Protein 1R75 (pdb70)

Sequence (110 aa):
VTFKNGKPTVKGTKTYPMFSNILYRIADTEARRWAFYNDSKELIIHVAVLFDYDSQIVPLGDTTAFRIGKYLCEVDVRPLETQMFVEGSVTGWRVDTLEARTAEDERGYR

Solvent-accessible surface area: 6989 Å² t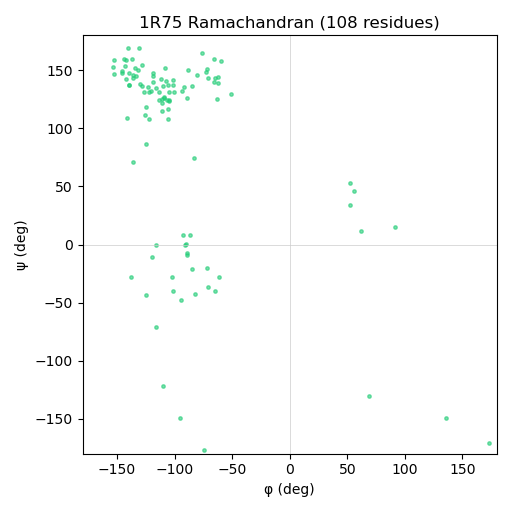otal; per-residue (Å²): 149,104,59,187,51,33,164,21,110,42,195,21,85,127,46,88,70,54,51,97,97,41,0,12,26,4,12,23,103,170,30,133,73,24,2,0,0,0,9,13,132,122,42,35,0,55,0,2,0,22,0,41,157,65,3,136,30,86,57,34,74,101,12,65,44,103,203,123,87,84,55,28,2,42,7,61,0,94,35,71,52,21,17,48,0,1,65,14,41,46,57,30,87,153,48,68,43,48,110,34,179,77,12,84,71,175,196,40,152,185

Radius of gyration: 13.88 Å; Cα contacts (8 Å, |Δi|>4): 274; chains: 1; bounding box: 39×35×27 Å

InterPro domains:
  IPR013780 Glycosyl hydrolase, all-beta [G3DSA:2.60.40.1180] (12-133)
  IPR015232 Domain of unknown function DUF1935 [PF09149] (14-119)
  IPR036310 Smp-1-like superfamily [SSF101601] (12-129)

CATH classification: 2.60.40.1180

Nearest PDB structures (foldseek):
  1r75-assembly1_A  TM=1.009E+00  e=5.118E-21  Leishmania major
  2fe0-assembly1_A  TM=8.785E-01  e=4.113E-10  Leishmania major
  5vid-assembly5_E  TM=2.415E-01  e=1.915E+00  Clostridium botulinum
  2pn5-assembly1_A  TM=3.433E-01  e=4.694E+00  Anopheles gambiae
  3prx-assembly2_C  TM=3.299E-01  e=4.694E+00  Homo sapiens

Organism: Leishmania major (NCBI:txid5664)

B-factor: mean 34.14, std 14.25, range [13.93, 92.21]

Foldseek 3Di:
DDADAADEPDAAPDWDADDVRQKIWHAHVVQQWIKIFGSDQWKKKKWKKKADPPWDKDFDDPWDWDPVPIIIIMDIADHRYMGTTMGGGTDDMDTDDIDMDTPADPVGHD

Secondary structure (DSSP, 8-state):
---SS---S---SEEEE-STTSEEEEEETTTTEEEEEE--SSEEEEEEEEEETT-EEEE-TT-EEEE--EEEEEEEE-TT-EEEEEEEE--SEEEEEEEEEES--TTS--

Structure (mmCIF, N/CA/C/O backbone):
data_1R75
#
_entry.id   1R75
#
_cell.length_a   57.629
_cell.length_b   57.629
_cell.length_c   84.546
_cell.angle_alpha   90.0
_cell.angle_beta   90.0
_cell.angle_gamma   90.0
#
_symmetry.space_group_name_H-M   'P 41 21 2'
#
loop_
_entity.id
_entity.type
_entity.pdbx_description
1 polymer 'hypothetical protein'
2 non-polymer GLYCEROL
3 water water
#
loop_
_atom_site.group_PDB
_atom_site.id
_atom_site.type_symbol
_atom_site.label_atom_id
_atom_site.label_alt_id
_atom_site.label_comp_id
_atom_site.label_asym_id
_atom_site.label_entity_id
_atom_site.label_seq_id
_atom_site.pdbx_PDB_ins_code
_atom_site.Cartn_x
_atom_site.Cartn_y
_atom_site.Cartn_z
_atom_site.occupancy
_atom_site.B_iso_or_equiv
_atom_site.auth_seq_id
_atom_site.auth_comp_id
_atom_site.auth_asym_id
_atom_site.auth_atom_id
_atom_site.pdbx_PDB_model_num
ATOM 1 N N . VAL A 1 20 ? -4.763 12.307 -0.263 1.00 64.14 12 VAL A N 1
ATOM 2 C CA . VAL A 1 20 ? -5.845 11.243 -0.276 1.00 64.29 12 VAL A CA 1
ATOM 3 C C . VAL A 1 20 ? -5.712 10.334 0.953 1.00 63.46 12 VAL A C 1
ATOM 4 O O . VAL A 1 20 ? -6.411 10.533 1.963 1.00 63.68 12 VAL A O 1
ATOM 8 N N . THR A 1 21 ? -4.801 9.364 0.898 1.00 61.60 13 THR A N 1
ATOM 9 C CA . THR A 1 21 ? -4.602 8.499 2.055 1.00 60.66 13 THR A CA 1
ATOM 10 C C . THR A 1 21 ? -3.253 8.760 2.711 1.00 58.82 13 THR A C 1
ATOM 11 O O . THR A 1 21 ? -2.203 8.706 2.064 1.00 58.55 13 THR A O 1
ATOM 15 N N . PHE A 1 22 ? -3.311 9.042 4.009 1.00 56.17 14 PHE A N 1
ATOM 16 C CA . PHE A 1 22 ? -2.122 9.253 4.804 1.00 54.43 14 PHE A CA 1
ATOM 17 C C . PHE A 1 22 ? -1.715 7.950 5.469 1.00 54.10 14 PHE A C 1
ATOM 18 O O . PHE A 1 22 ? -2.555 7.253 6.046 1.00 54.76 14 PHE A O 1
ATOM 26 N N . LYS A 1 23 ? -0.434 7.614 5.368 1.00 53.04 15 LYS A N 1
ATOM 27 C CA . LYS A 1 23 ? 0.111 6.412 5.992 1.00 52.08 15 LYS A CA 1
ATOM 28 C C . LYS A 1 23 ? 0.451 6.593 7.474 1.00 50.91 15 LYS A C 1
ATOM 29 O O . LYS A 1 23 ? 0.154 5.712 8.288 1.00 51.53 15 LYS A O 1
ATOM 35 N N . ASN A 1 24 ? 1.060 7.715 7.849 1.00 47.69 16 ASN A N 1
ATOM 36 C CA . ASN A 1 24 ? 1.685 7.813 9.161 1.00 46.10 16 ASN A CA 1
ATOM 37 C C . ASN A 1 24 ? 1.139 8.821 10.174 1.00 44.54 16 ASN A C 1
ATOM 38 O O . ASN A 1 24 ? 1.648 8.946 11.291 1.00 45.86 16 ASN A O 1
ATOM 43 N N . GLY A 1 25 ? 0.123 9.553 9.798 1.00 41.83 17 GLY A N 1
ATOM 44 C CA . GLY A 1 25 ? -0.342 10.613 10.644 1.00 40.34 17 GLY A CA 1
ATOM 45 C C . GLY A 1 25 ? -1.390 11.369 9.892 1.00 39.71 17 GLY A C 1
ATOM 46 O O . GLY A 1 25 ? -1.840 10.924 8.877 1.00 38.78 17 GLY A O 1
ATOM 47 N N . LYS A 1 26 ? -1.808 12.510 10.431 1.00 39.75 18 LYS A N 1
ATOM 48 C CA . LYS A 1 26 ? -2.733 13.365 9.721 1.00 39.89 18 LYS A CA 1
ATOM 49 C C . LYS A 1 26 ? -2.404 14.829 9.964 1.00 37.65 18 LYS A C 1
ATOM 50 O O . LYS A 1 26 ? -1.917 15.182 11.007 1.00 34.17 18 LYS A O 1
ATOM 56 N N . PRO A 1 27 ? -2.773 15.663 9.000 1.00 37.65 19 PRO A N 1
ATOM 57 C CA . PRO A 1 27 ? -2.687 17.111 9.161 1.00 37.84 19 PRO A CA 1
ATOM 58 C C . PRO A 1 27 ? -3.526 17.605 10.323 1.00 39.05 19 PRO A C 1
ATOM 59 O O . PRO A 1 27 ? -4.486 16.918 10.746 1.00 39.05 19 PRO A O 1
ATOM 63 N N . THR A 1 28 ? -3.197 18.789 10.846 1.00 39.49 20 THR A N 1
ATOM 64 C CA . THR A 1 28 ? -3.945 19.287 11.993 1.00 40.27 20 THR A CA 1
ATOM 65 C C . THR A 1 28 ? -5.129 20.085 11.527 1.00 41.65 20 THR A C 1
ATOM 66 O O . THR A 1 28 ? -5.955 20.508 12.346 1.00 42.29 20 THR A O 1
ATOM 70 N N . VAL A 1 29 ? -5.196 20.329 10.217 1.00 41.89 21 VAL A N 1
ATOM 71 C CA . VAL A 1 29 ? -6.304 21.060 9.647 1.00 43.43 21 VAL A CA 1
ATOM 72 C C . VAL A 1 29 ? -6.841 20.321 8.434 1.00 45.63 21 VAL A C 1
ATOM 73 O O . VAL A 1 29 ? -6.114 19.626 7.721 1.00 44.84 21 VAL A O 1
ATOM 77 N N . LYS A 1 30 ? -8.135 20.488 8.204 1.00 48.20 22 LYS A N 1
ATOM 78 C CA . LYS A 1 30 ? -8.733 20.020 6.968 1.00 49.67 22 LYS A CA 1
ATOM 79 C C . LYS A 1 30 ? -9.034 21.294 6.227 1.00 48.96 22 LYS A C 1
ATOM 80 O O . LYS A 1 30 ? -9.681 22.220 6.748 1.00 51.19 22 LYS A O 1
ATOM 86 N N . GLY A 1 31 ? -8.554 21.358 5.020 1.00 48.04 23 GLY A N 1
ATOM 87 C CA . GLY A 1 31 ? -8.930 22.432 4.166 1.00 47.00 23 GLY A CA 1
ATOM 88 C C . GLY A 1 31 ? -10.066 21.859 3.372 1.00 46.17 23 GLY A C 1
ATOM 89 O O . GLY A 1 31 ? -10.835 21.030 3.842 1.00 46.69 23 GLY A O 1
ATOM 90 N N . THR A 1 32 ? -10.181 22.328 2.162 1.00 44.24 24 THR A N 1
ATOM 91 C CA . THR A 1 32 ? -11.174 21.796 1.281 1.00 43.68 24 THR A CA 1
ATOM 92 C C . THR A 1 32 ? -10.503 20.848 0.292 1.00 42.37 24 THR A C 1
ATOM 93 O O . THR A 1 32 ? -11.127 19.853 -0.106 1.00 42.73 24 THR A O 1
ATOM 97 N N . LYS A 1 33 ? -9.199 21.068 -0.016 1.00 39.04 25 LYS A N 1
ATOM 98 C CA . LYS A 1 33 ? -8.489 20.212 -0.957 1.00 37.45 25 LYS A CA 1
ATOM 99 C C . LYS A 1 33 ? -7.057 19.965 -0.528 1.00 36.4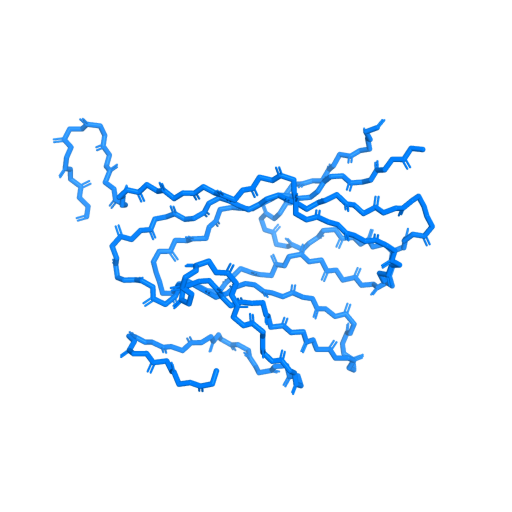2 25 LYS A C 1
ATOM 100 O O . LYS A 1 33 ? -6.369 20.871 -0.005 1.00 32.02 25 LYS A O 1
ATOM 106 N N . THR A 1 34 ? -6.625 18.735 -0.784 1.00 34.97 26 THR A N 1
ATOM 107 C CA . THR A 1 34 ? -5.294 18.272 -0.473 1.00 35.33 26 THR A CA 1
ATOM 108 C C . THR A 1 34 ? -4.634 17.841 -1.786 1.00 35.22 26 THR A C 1
ATOM 109 O O . THR A 1 34 ? -5.267 17.166 -2.599 1.00 34.47 26 THR A O 1
ATOM 113 N N . TYR A 1 35 ? -3.411 18.289 -2.034 1.00 32.56 27 TYR A N 1
ATOM 114 C CA . TYR A 1 35 ? -2.682 17.994 -3.277 1.00 31.56 27 TYR A CA 1
ATOM 115 C C . TYR A 1 35 ? -1.345 17.373 -2.922 1.00 32.94 27 TYR A C 1
ATOM 116 O O . TYR A 1 35 ? -0.557 18.018 -2.187 1.00 29.01 27 TYR A O 1
ATOM 125 N N . PRO A 1 36 ? -1.070 16.129 -3.338 1.00 33.14 28 PRO A N 1
ATOM 126 C CA . PRO A 1 36 ? 0.238 15.535 -3.050 1.00 35.46 28 PRO A CA 1
ATOM 127 C C . PRO A 1 36 ? 1.317 16.189 -3.894 1.00 35.46 28 PRO A C 1
ATOM 128 O O . PRO A 1 36 ? 1.038 16.724 -4.998 1.00 35.76 28 PRO A O 1
ATOM 132 N N . MET A 1 37 ? 2.542 16.213 -3.378 1.00 36.81 29 MET A N 1
ATOM 133 C CA . MET A 1 37 ? 3.621 16.967 -4.049 1.00 39.00 29 MET A CA 1
ATOM 134 C C . MET A 1 37 ? 5.058 16.434 -4.213 1.00 40.16 29 MET A C 1
ATOM 135 O O . MET A 1 37 ? 5.791 16.869 -5.172 1.00 45.43 29 MET A O 1
ATOM 140 N N . PHE A 1 38 ? 5.528 15.591 -3.337 1.00 39.03 30 PHE A N 1
ATOM 141 C CA . PHE A 1 38 ? 6.999 15.315 -3.328 1.00 37.27 30 PHE A CA 1
ATOM 142 C C . PHE A 1 38 ? 7.151 13.785 -3.187 1.00 37.39 30 PHE A C 1
ATOM 143 O O . PHE A 1 38 ? 7.497 13.218 -2.146 1.00 37.55 30 PHE A O 1
ATOM 151 N N . SER A 1 39 ? 6.794 13.108 -4.269 1.00 37.41 31 SER A N 1
ATOM 152 C CA . SER A 1 39 ? 6.642 11.661 -4.300 1.00 38.38 31 SER A CA 1
ATOM 153 C C . SER A 1 39 ? 5.661 11.297 -3.221 1.00 38.53 31 SER A C 1
ATOM 154 O O . SER A 1 39 ? 5.910 10.369 -2.447 1.00 39.85 31 SER A O 1
ATOM 157 N N . ASN A 1 40 ? 4.551 12.026 -3.139 1.00 38.28 32 ASN A N 1
ATOM 158 C CA . ASN A 1 40 ? 3.583 11.730 -2.073 1.00 38.80 32 ASN A CA 1
ATOM 159 C C . ASN A 1 40 ? 4.124 11.668 -0.631 1.00 37.77 32 ASN A C 1
ATOM 160 O O . ASN A 1 40 ? 3.680 10.846 0.187 1.00 39.39 32 ASN A O 1
ATOM 165 N N . ILE A 1 41 ? 5.120 12.488 -0.315 1.00 35.57 33 ILE A N 1
ATOM 166 C CA . ILE A 1 41 ? 5.526 12.651 1.059 1.00 33.87 33 ILE A CA 1
ATOM 167 C C . ILE A 1 41 ? 4.932 13.971 1.595 1.00 31.69 33 ILE A C 1
ATOM 168 O O . ILE A 1 41 ? 4.587 14.068 2.767 1.00 32.23 33 ILE A O 1
ATOM 173 N N . LEU A 1 42 ? 4.937 15.002 0.756 1.00 28.73 34 LEU A N 1
ATOM 174 C CA . LEU A 1 42 ? 4.466 16.328 1.148 1.00 26.99 34 LEU A CA 1
ATOM 175 C C . LEU A 1 42 ? 3.139 16.609 0.554 1.00 25.31 34 LEU A C 1
ATOM 176 O O . LEU A 1 42 ? 2.944 16.507 -0.669 1.00 26.41 34 LEU A O 1
ATOM 181 N N . TYR A 1 43 ? 2.214 17.071 1.380 1.00 24.20 35 TYR A N 1
ATOM 182 C CA . TYR A 1 43 ? 0.875 17.452 0.883 1.00 24.25 35 TYR A CA 1
ATOM 183 C C . TYR A 1 43 ? 0.676 18.904 1.098 1.00 22.60 35 TYR A C 1
ATOM 184 O O . TYR A 1 43 ? 0.958 19.368 2.212 1.00 21.87 35 TYR A O 1
ATOM 193 N N . ARG A 1 44 ? 0.170 19.598 0.093 1.00 20.65 36 ARG A N 1
ATOM 194 C CA . ARG A 1 44 ? -0.354 20.941 0.218 1.00 20.37 36 ARG A CA 1
ATOM 195 C C . ARG A 1 44 ? -1.821 20.879 0.566 1.00 21.98 36 ARG A C 1
ATOM 196 O O . ARG A 1 44 ? -2.563 20.190 -0.123 1.00 23.70 36 ARG A O 1
ATOM 204 N N . ILE A 1 45 ? -2.229 21.548 1.643 1.00 21.95 37 ILE A N 1
ATOM 205 C CA . ILE A 1 45 ? -3.628 21.535 2.118 1.00 23.63 37 ILE A CA 1
ATOM 206 C C . ILE A 1 45 ? -4.097 22.934 1.855 1.00 24.33 37 ILE A C 1
ATOM 207 O O . ILE A 1 45 ? -3.573 23.893 2.464 1.00 24.90 37 ILE A O 1
ATOM 212 N N . ALA A 1 46 ? -5.054 23.103 0.961 1.00 24.87 38 ALA A N 1
ATOM 213 C CA . ALA A 1 46 ? -5.563 24.405 0.632 1.00 26.24 38 ALA A CA 1
ATOM 214 C C . ALA A 1 46 ? -6.928 24.570 1.246 1.00 29.93 38 ALA A C 1
ATOM 215 O O . ALA A 1 46 ? -7.707 23.629 1.297 1.00 30.81 38 ALA A O 1
ATOM 217 N N . ASP A 1 47 ? -7.199 25.726 1.813 1.00 32.27 39 ASP A N 1
ATOM 218 C CA . ASP A 1 47 ? -8.517 25.967 2.390 1.00 35.28 39 ASP A CA 1
ATOM 219 C C . ASP A 1 47 ? -9.103 27.207 1.698 1.00 36.15 39 ASP A C 1
ATOM 220 O O . ASP A 1 47 ? -8.603 28.328 1.871 1.00 33.47 39 ASP A O 1
ATOM 225 N N . THR A 1 48 ? -10.120 27.004 0.829 1.00 38.50 40 THR A N 1
ATOM 226 C CA . THR A 1 48 ? -10.638 28.130 0.054 1.00 40.35 40 THR A CA 1
ATOM 227 C C . THR A 1 48 ? -11.426 29.137 0.903 1.00 40.68 40 THR A C 1
ATOM 228 O O . THR A 1 48 ? -11.351 30.335 0.643 1.00 42.54 40 THR A O 1
ATOM 232 N N . GLU A 1 49 ? -12.178 28.686 1.898 1.00 41.91 41 GLU A N 1
ATOM 233 C CA . GLU A 1 49 ? -12.910 29.617 2.808 1.00 41.67 41 GLU A CA 1
ATOM 234 C C . GLU A 1 49 ? -11.956 30.464 3.629 1.00 40.17 41 GLU A C 1
ATOM 235 O O . GLU A 1 49 ? -12.152 31.684 3.811 1.00 40.52 41 GLU A O 1
ATOM 241 N N . ALA A 1 50 ? -10.875 29.868 4.101 1.00 36.73 42 ALA A N 1
ATOM 242 C CA . ALA A 1 50 ? -9.931 30.633 4.937 1.00 34.25 42 ALA A CA 1
ATOM 243 C C . ALA A 1 50 ? -8.841 31.351 4.111 1.00 32.22 42 ALA A C 1
ATOM 244 O O . ALA A 1 50 ? -8.073 32.147 4.641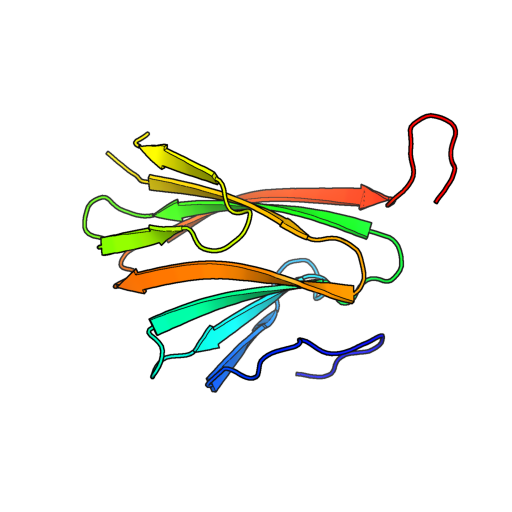 1.00 31.36 42 ALA A O 1
ATOM 246 N N . ARG A 1 51 ? -8.795 31.035 2.814 1.00 29.25 43 ARG A N 1
ATOM 247 C CA . ARG A 1 51 ? -7.810 31.482 1.830 1.00 28.80 43 ARG A CA 1
ATOM 248 C C . ARG A 1 51 ? -6.343 31.2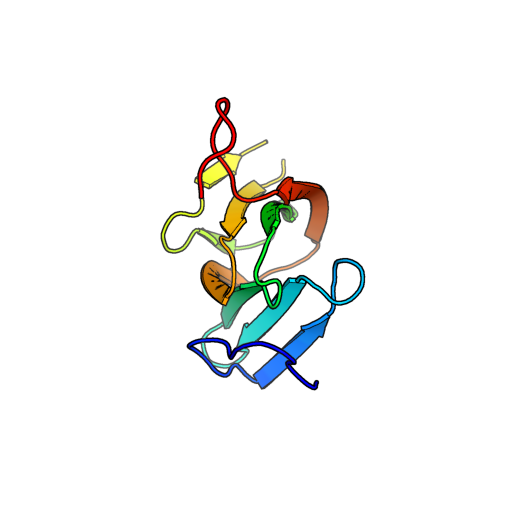09 2.308 1.00 25.69 43 ARG A C 1
ATOM 249 O O . ARG A 1 51 ? -5.495 32.085 2.282 1.00 24.46 43 ARG A O 1
ATOM 257 N N . ARG A 1 52 ? -6.119 29.982 2.669 1.00 23.77 44 ARG A N 1
ATOM 258 C CA . ARG A 1 52 ? -4.928 29.575 3.413 1.00 23.85 44 ARG A CA 1
ATOM 259 C C . ARG A 1 52 ? -4.348 28.301 2.864 1.00 22.03 44 ARG A C 1
ATOM 260 O O . ARG A 1 52 ? -5.071 27.350 2.491 1.00 22.59 44 ARG A O 1
ATOM 268 N N . TRP A 1 53 ? -3.024 28.236 2.875 1.00 19.64 45 TRP A N 1
ATOM 269 C CA . TRP A 1 53 ? -2.308 27.012 2.566 1.00 18.01 45 TRP A CA 1
ATOM 270 C C . TRP A 1 53 ? -1.467 26.554 3.732 1.00 17.28 45 TRP A C 1
ATOM 271 O O . TRP A 1 53 ? -0.865 27.399 4.443 1.00 18.99 45 TRP A O 1
ATOM 282 N N . ALA A 1 54 ? -1.395 25.262 3.867 1.00 17.30 46 ALA A N 1
ATOM 283 C CA . ALA A 1 54 ? -0.555 24.569 4.775 1.00 18.19 46 ALA A CA 1
ATOM 284 C C . ALA A 1 54 ? 0.098 23.370 4.092 1.00 19.02 46 ALA A C 1
ATOM 285 O O . ALA A 1 54 ? -0.358 22.938 3.049 1.00 20.78 46 ALA A O 1
ATOM 287 N N . PHE A 1 55 ? 1.199 22.894 4.676 1.00 18.07 47 PHE A N 1
ATOM 288 C CA . PHE A 1 55 ? 1.888 21.682 4.240 1.00 19.79 47 PHE A CA 1
ATOM 289 C C . PHE A 1 55 ? 1.893 20.655 5.356 1.00 21.52 47 PHE A C 1
ATOM 290 O O . PHE A 1 55 ? 2.065 20.978 6.558 1.00 21.47 47 PHE A O 1
ATOM 298 N N . TYR A 1 56 ? 1.689 19.416 4.965 1.00 20.00 48 TYR A N 1
ATOM 299 C CA . TYR A 1 56 ? 1.753 18.278 5.865 1.00 22.28 48 TYR A CA 1
ATOM 300 C C . TYR A 1 56 ? 2.809 17.301 5.334 1.00 21.44 48 TYR A C 1
ATOM 301 O O . TYR A 1 56 ? 2.824 17.006 4.141 1.00 21.89 48 TYR A O 1
ATOM 310 N N . ASN A 1 57 ? 3.695 16.852 6.206 1.00 21.07 49 ASN A N 1
ATOM 311 C CA . ASN A 1 57 ? 4.764 15.931 5.886 1.00 23.82 49 ASN A CA 1
ATOM 312 C C . ASN A 1 57 ? 4.328 14.559 6.494 1.00 25.20 49 ASN A C 1
ATOM 313 O O . ASN A 1 57 ? 4.249 14.416 7.720 1.00 24.82 49 ASN A O 1
ATOM 318 N N . ASP A 1 58 ? 3.957 13.609 5.610 1.00 25.79 50 ASP A N 1
ATOM 319 C CA . ASP A 1 58 ? 3.562 12.251 6.014 1.00 29.20 50 ASP A CA 1
ATOM 320 C C . ASP A 1 58 ? 4.754 11.245 6.173 1.00 30.26 50 ASP A C 1
ATOM 321 O O . ASP A 1 58 ? 4.558 10.055 6.378 1.00 33.27 50 ASP A O 1
ATOM 326 N N . SER A 1 59 ? 5.976 11.732 6.107 1.00 29.80 51 SER A N 1
ATOM 327 C CA . SER A 1 59 ? 7.117 10.936 6.447 1.00 30.55 51 SER A CA 1
ATOM 328 C C . SER A 1 59 ? 7.352 10.851 7.930 1.00 30.43 51 SER A C 1
ATOM 329 O O . SER A 1 59 ? 7.210 11.814 8.638 1.00 29.13 51 SER A O 1
ATOM 332 N N . LYS A 1 60 ? 7.840 9.712 8.402 1.00 31.51 52 LYS A N 1
ATOM 333 C CA . LYS A 1 60 ? 8.292 9.600 9.795 1.00 32.15 52 LYS A CA 1
ATOM 334 C C . LYS A 1 60 ? 9.698 10.064 9.948 1.00 31.45 52 LYS A C 1
ATOM 335 O O . LYS A 1 60 ? 10.108 10.357 11.064 1.00 32.54 52 LYS A O 1
ATOM 341 N N . GLU A 1 61 ? 10.450 10.090 8.850 1.00 31.27 53 GLU A N 1
ATOM 342 C CA . GLU A 1 61 ? 11.915 10.189 8.907 1.00 33.03 53 GLU A CA 1
ATOM 343 C C . GLU A 1 61 ? 12.570 11.374 8.245 1.00 31.67 53 GLU A C 1
ATOM 344 O O . GLU A 1 61 ? 13.818 11.543 8.405 1.00 32.54 53 GLU A O 1
ATOM 350 N N . LEU A 1 62 ? 11.798 12.147 7.464 1.00 28.20 54 LEU A N 1
ATOM 351 C CA . LEU A 1 62 ? 12.366 13.267 6.660 1.00 26.09 54 LEU A CA 1
ATOM 352 C C . LEU A 1 62 ? 11.935 14.638 7.153 1.00 23.25 54 LEU A C 1
ATOM 353 O O . LEU A 1 62 ? 10.818 14.771 7.530 1.00 24.66 54 LEU A O 1
ATOM 358 N N . ILE A 1 63 ? 12.834 15.618 7.104 1.00 25.17 55 ILE A N 1
ATOM 359 C CA . ILE A 1 63 ? 12.515 17.044 7.195 1.00 24.81 55 ILE A CA 1
ATOM 360 C C . ILE A 1 63 ? 12.540 17.617 5.783 1.00 23.19 55 ILE A C 1
ATOM 361 O O . ILE A 1 63 ? 13.471 17.325 5.005 1.00 22.26 55 ILE A O 1
ATOM 366 N N . ILE A 1 64 ? 11.491 18.352 5.444 1.00 22.04 56 ILE A N 1
ATOM 367 C CA . ILE A 1 64 ? 11.275 18.832 4.061 1.00 22.31 56 ILE A CA 1
ATOM 368 C C . ILE A 1 64 ? 11.400 20.328 4.085 1.00 22.00 56 ILE A C 1
ATOM 369 O O . ILE A 1 64 ? 10.862 20.975 4.978 1.00 24.01 56 ILE A O 1
ATOM 374 N N . HIS A 1 65 ? 12.188 20.890 3.173 1.00 20.31 57 HIS A N 1
ATOM 375 C CA . HIS A 1 65 ? 12.270 22.351 3.065 1.00 21.15 57 HIS A CA 1
ATOM 376 C C . HIS A 1 65 ? 11.583 22.740 1.788 1.00 19.97 57 HIS A C 1
ATOM 377 O O . HIS A 1 65 ? 11.910 22.201 0.744 1.00 20.78 57 HIS A O 1
ATOM 384 N N . VAL A 1 66 ? 10.614 23.640 1.855 1.00 18.31 58 VAL A N 1
ATOM 385 C CA . VAL A 1 66 ? 9.844 24.010 0.682 1.00 18.85 58 VAL A CA 1
ATOM 386 C C . VAL A 1 66 ? 9.901 25.522 0.527 1.00 21.29 58 VAL A C 1
ATOM 387 O O . VAL A 1 66 ? 9.795 26.262 1.502 1.00 19.51 58 VAL A O 1
ATOM 391 N N . ALA A 1 67 ? 10.204 25.980 -0.673 1.00 19.83 59 ALA A N 1
ATOM 392 C CA . ALA A 1 67 ? 10.078 27.379 -0.996 1.00 18.77 59 ALA A CA 1
ATOM 393 C C . ALA A 1 67 ? 9.301 27.559 -2.283 1.00 18.19 59 ALA A C 1
ATOM 394 O O . ALA A 1 67 ? 9.544 26.858 -3.278 1.00 19.38 59 ALA A O 1
ATOM 396 N N . VAL A 1 68 ? 8.417 28.560 -2.271 1.00 16.18 60 VAL A N 1
ATOM 397 C CA . VAL A 1 68 ? 7.510 28.821 -3.329 1.00 16.89 60 VAL A CA 1
ATOM 398 C C . VAL A 1 68 ? 7.656 30.291 -3.703 1.00 16.78 60 VAL A C 1
ATOM 399 O O . VAL A 1 68 ? 7.741 31.154 -2.851 1.00 16.54 60 VAL A O 1
ATOM 403 N N . LEU A 1 69 ? 7.682 30.555 -4.981 1.00 17.55 61 LEU A N 1
ATOM 404 C CA . LEU A 1 69 ? 7.768 31.890 -5.520 1.00 20.52 61 LEU A CA 1
ATOM 405 C C . LEU A 1 69 ? 6.421 32.263 -6.081 1.00 20.62 61 LEU A C 1
ATOM 406 O O . LEU A 1 69 ? 5.887 31.542 -6.944 1.00 20.19 61 LEU A O 1
ATOM 411 N N . PHE A 1 70 ? 5.886 33.376 -5.616 1.00 19.22 62 PHE A N 1
ATOM 412 C CA . PHE A 1 70 ? 4.591 33.899 -5.944 1.00 18.93 62 PHE A CA 1
ATOM 413 C C . PHE A 1 70 ? 4.741 35.162 -6.800 1.00 18.08 62 PHE A C 1
ATOM 414 O O . PHE A 1 70 ? 5.719 35.953 -6.636 1.00 19.00 62 PHE A O 1
ATOM 422 N N . ASP A 1 71 ? 3.929 35.246 -7.829 1.00 18.78 63 ASP A N 1
ATOM 423 C CA . ASP A 1 71 ? 3.918 36.390 -8.713 1.00 20.63 63 ASP A CA 1
ATOM 424 C C . ASP A 1 71 ? 3.446 37.673 -7.993 1.00 21.87 63 ASP A C 1
ATOM 425 O O . ASP A 1 71 ? 2.756 37.654 -6.971 1.00 21.50 63 ASP A O 1
ATOM 430 N N . TYR A 1 72 ? 3.838 38.778 -8.625 1.00 25.49 64 TYR A N 1
ATOM 431 C CA . TYR A 1 72 ? 3.889 40.148 -8.068 1.00 28.44 64 TYR A CA 1
ATOM 432 C C . TYR A 1 72 ? 2.485 40.560 -7.682 1.00 26.40 64 TYR A C 1
ATOM 433 O O . TYR A 1 72 ? 2.278 41.310 -6.748 1.00 27.42 64 TYR A O 1
ATOM 442 N N . ASP A 1 73 ? 1.481 40.003 -8.362 1.00 25.92 65 ASP A N 1
ATOM 443 C CA . ASP A 1 73 ? 0.085 40.323 -8.091 1.00 27.18 65 ASP A CA 1
ATOM 444 C C . ASP A 1 73 ? -0.677 39.497 -7.062 1.00 24.64 65 ASP A C 1
ATOM 445 O O . ASP A 1 73 ? -1.836 39.755 -6.733 1.00 23.80 65 ASP A O 1
ATOM 450 N N . SER A 1 74 ? 0.011 38.541 -6.473 1.00 23.50 66 SER A N 1
ATOM 451 C CA . SER A 1 74 ? -0.425 37.871 -5.278 1.00 21.84 66 SER A CA 1
ATOM 452 C C . SER A 1 74 ? -0.488 38.848 -4.091 1.00 22.63 66 SER A C 1
ATOM 453 O O . SER A 1 74 ? 0.359 39.688 -3.969 1.00 22.70 66 SER A O 1
ATOM 456 N N . GLN A 1 75 ? -1.479 38.667 -3.236 1.00 21.89 67 GLN A N 1
ATOM 457 C CA . GLN A 1 75 ? -1.603 39.438 -2.037 1.00 24.44 67 GLN A CA 1
ATOM 458 C C . GLN A 1 75 ? -1.692 38.473 -0.845 1.00 21.81 67 GLN A C 1
ATOM 459 O O . GLN A 1 75 ? -2.760 37.988 -0.439 1.00 23.46 67 GLN A O 1
ATOM 465 N N . ILE A 1 76 ? -0.531 38.108 -0.360 1.00 20.26 68 ILE A N 1
ATOM 466 C CA . ILE A 1 76 ? -0.406 37.097 0.672 1.00 21.32 68 ILE A CA 1
ATOM 467 C C . ILE A 1 76 ? 0.429 37.583 1.819 1.00 20.31 68 ILE A C 1
ATOM 468 O O . ILE A 1 76 ? 1.315 38.390 1.639 1.00 20.93 68 ILE A O 1
ATOM 473 N N . VAL A 1 77 ? 0.174 36.990 2.967 1.00 20.96 69 VAL A N 1
ATOM 474 C CA . VAL A 1 77 ? 1.075 37.118 4.084 1.00 20.52 69 VAL A CA 1
ATOM 475 C C . VAL A 1 77 ? 1.600 35.732 4.471 1.00 18.09 69 VAL A C 1
ATOM 476 O O . VAL A 1 77 ? 0.842 34.764 4.438 1.00 17.92 69 VAL A O 1
ATOM 480 N N . PRO A 1 78 ? 2.823 35.648 4.948 1.00 17.03 70 PRO A N 1
ATOM 481 C CA . PRO A 1 78 ? 3.284 34.371 5.487 1.00 18.00 70 PRO A CA 1
ATOM 482 C C . PRO A 1 78 ? 2.643 34.069 6.826 1.00 16.94 70 PRO A C 1
ATOM 483 O O . PRO A 1 78 ? 2.375 34.991 7.578 1.00 20.15 70 PRO A O 1
ATOM 487 N N . LEU A 1 79 ? 2.431 32.810 7.123 1.00 16.09 71 LEU A N 1
ATOM 488 C CA . LEU A 1 79 ? 1.890 32.311 8.386 1.00 16.03 71 LEU A CA 1
ATOM 489 C C . LEU A 1 79 ? 2.904 31.633 9.200 1.00 16.52 71 LEU A C 1
ATOM 490 O O . LEU A 1 79 ? 3.895 31.031 8.697 1.00 16.69 71 LEU A O 1
ATOM 495 N N . GLY A 1 80 ? 2.741 31.653 10.520 1.00 15.22 72 GLY A N 1
ATOM 496 C CA . GLY A 1 80 ? 3.490 30.704 11.326 1.00 16.94 72 GLY A CA 1
ATOM 497 C C . GLY A 1 80 ? 4.982 30.971 11.353 1.00 17.93 72 GLY A C 1
ATOM 498 O O . GLY A 1 80 ? 5.405 32.121 11.537 1.00 20.62 72 GLY A O 1
ATOM 499 N N . ASP A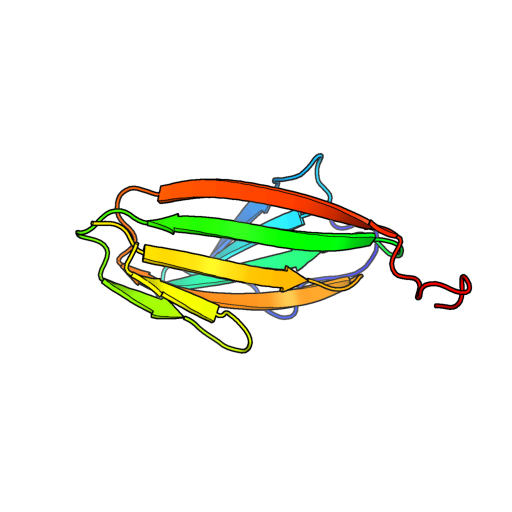 1 81 ? 5.755 29.925 11.103 1.00 19.00 73 ASP A N 1
ATOM 500 C CA . ASP A 1 81 ? 7.180 29.998 11.027 1.00 19.49 73 ASP A CA 1
ATOM 501 C C . ASP A 1 81 ? 7.653 30.222 9.618 1.00 19.66 73 ASP A C 1
ATOM 502 O O . ASP A 1 81 ? 8.847 30.180 9.409 1.00 22.76 73 ASP A O 1
ATOM 507 N N . THR A 1 82 ? 6.769 30.486 8.646 1.00 19.34 74 THR A N 1
ATOM 508 C CA . THR A 1 82 ? 7.213 30.758 7.247 1.00 17.15 74 THR A CA 1
ATOM 509 C C . THR A 1 82 ? 8.010 32.064 7.177 1.00 21.02 74 THR A C 1
ATOM 510 O O . THR A 1 82 ? 7.669 33.057 7.832 1.00 20.82 74 THR A O 1
ATOM 514 N N . THR A 1 83 ? 9.075 32.069 6.399 1.00 19.63 75 THR A N 1
ATOM 515 C CA . THR A 1 83 ? 9.819 33.324 6.145 1.00 22.71 75 THR A CA 1
ATOM 516 C C . THR A 1 83 ? 9.528 33.737 4.739 1.00 22.81 75 THR A C 1
ATOM 517 O O . THR A 1 83 ? 9.373 32.880 3.838 1.00 23.29 75 THR A O 1
ATOM 521 N N . ALA A 1 84 ? 9.359 35.045 4.530 1.00 21.00 76 ALA A N 1
ATOM 522 C CA . ALA A 1 84 ? 8.983 35.557 3.230 1.00 21.25 76 ALA A CA 1
ATOM 523 C C . ALA A 1 84 ? 9.869 36.744 2.907 1.00 22.93 76 ALA A C 1
ATOM 524 O O . ALA A 1 84 ? 10.243 37.522 3.838 1.00 20.68 76 ALA A O 1
ATOM 526 N N . PHE A 1 85 ? 10.213 36.895 1.638 1.00 24.03 77 PHE A N 1
ATOM 527 C CA . PHE A 1 85 ? 11.142 37.971 1.174 1.00 27.44 77 PHE A CA 1
ATOM 528 C C . PHE A 1 85 ? 10.537 38.465 -0.150 1.00 28.48 77 PHE A C 1
ATOM 529 O O . PHE A 1 85 ? 9.988 37.664 -0.893 1.00 25.76 77 PHE A O 1
ATOM 537 N N . ARG A 1 86 ? 10.696 39.739 -0.474 1.00 29.09 78 ARG A N 1
ATOM 538 C CA . ARG A 1 86 ? 10.512 40.228 -1.851 1.00 32.88 78 ARG A CA 1
ATOM 539 C C . ARG A 1 86 ? 11.814 40.039 -2.652 1.00 34.75 78 ARG A C 1
ATOM 540 O O . ARG A 1 86 ? 12.912 40.342 -2.187 1.00 34.13 78 ARG A O 1
ATOM 548 N N . ILE A 1 87 ? 11.681 39.557 -3.882 1.00 36.83 79 ILE A N 1
ATOM 549 C CA . ILE A 1 87 ? 12.744 38.976 -4.641 1.00 39.89 79 ILE A CA 1
ATOM 550 C C . ILE A 1 87 ? 12.745 39.777 -5.930 1.00 41.38 79 ILE A C 1
ATOM 551 O O . ILE A 1 87 ? 13.233 40.919 -5.930 1.00 43.77 79 ILE A O 1
ATOM 556 N N . GLY A 1 99 ? 8.683 41.880 -9.804 1.00 39.27 91 GLY A N 1
ATOM 557 C CA . GLY A 1 99 ? 9.231 41.301 -8.564 1.00 38.75 91 GLY A CA 1
ATOM 558 C C . GLY A 1 99 ? 8.413 40.075 -8.214 1.00 38.38 91 GLY A C 1
ATOM 559 O O . GLY A 1 99 ? 7.382 39.835 -8.888 1.00 39.34 91 GLY A O 1
ATOM 560 N N . LYS A 1 100 ? 8.875 39.262 -7.247 1.00 34.30 92 LYS A N 1
ATOM 561 C CA . LYS A 1 100 ? 8.121 38.098 -6.776 1.00 30.77 92 LYS A CA 1
ATOM 562 C C . LYS A 1 100 ? 8.291 38.016 -5.269 1.00 26.72 92 LYS A C 1
ATOM 563 O O . LYS A 1 100 ? 9.110 3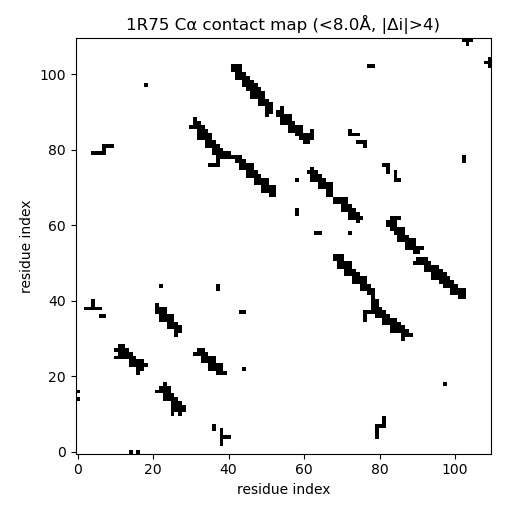8.736 -4.678 1.00 28.10 92 LYS A O 1
ATOM 569 N N . TYR A 1 101 ? 7.507 37.166 -4.661 1.00 22.75 93 TYR A N 1
ATOM 570 C CA . TYR A 1 101 ? 7.532 36.905 -3.227 1.00 20.20 93 TYR A CA 1
ATOM 571 C C . TYR A 1 101 ? 8.016 35.482 -3.053 1.00 22.19 93 TYR A C 1
ATOM 572 O O . TYR A 1 101 ? 7.449 34.554 -3.623 1.00 23.07 93 TYR A O 1
ATOM 581 N N . LEU A 1 102 ? 9.061 35.298 -2.301 1.00 20.99 94 LEU A N 1
ATOM 582 C CA . LEU A 1 102 ? 9.546 33.995 -1.956 1.00 19.84 94 LEU A CA 1
ATOM 583 C C . LEU A 1 102 ? 9.174 33.689 -0.536 1.00 20.47 94 LEU A C 1
ATOM 584 O O . LEU A 1 102 ? 9.468 34.490 0.379 1.00 20.40 94 LEU A O 1
ATOM 589 N N . CYS A 1 103 ? 8.462 32.587 -0.343 1.00 17.99 95 CYS A N 1
ATOM 590 C CA . CYS A 1 103 ? 8.075 32.077 0.965 1.00 18.06 95 CYS A CA 1
ATOM 591 C C . CYS A 1 103 ? 8.542 30.686 1.198 1.00 17.54 95 CYS A C 1
ATOM 592 O O . CYS A 1 103 ? 8.505 29.832 0.311 1.00 19.13 95 CYS A O 1
ATOM 595 N N . GLU A 1 104 ? 9.077 30.436 2.392 1.00 17.39 96 GLU A N 1
ATOM 596 C CA . GLU A 1 104 ? 9.731 29.178 2.626 1.00 18.54 96 GLU A CA 1
ATOM 597 C C . GLU A 1 104 ? 9.520 28.723 4.050 1.00 17.88 96 GLU A C 1
ATOM 598 O O . GLU A 1 104 ? 9.442 29.589 4.980 1.00 19.19 96 GLU A O 1
ATOM 604 N N . VAL A 1 105 ? 9.481 27.400 4.247 1.00 19.50 97 VAL A N 1
ATOM 605 C CA . VAL A 1 105 ? 9.271 26.832 5.568 1.00 18.08 97 VAL A CA 1
ATOM 606 C C . VAL A 1 105 ? 9.924 25.438 5.569 1.00 20.95 97 VAL A C 1
ATOM 607 O O . VAL A 1 105 ? 10.061 24.782 4.532 1.00 20.71 97 VAL A O 1
ATOM 611 N N . ASP A 1 106 ? 10.334 25.003 6.745 1.00 22.38 98 ASP A N 1
ATOM 612 C CA . ASP A 1 106 ? 10.686 23.589 6.939 1.00 24.86 98 ASP A CA 1
ATOM 613 C C . ASP A 1 106 ? 9.585 22.813 7.625 1.00 22.97 98 ASP A C 1
ATOM 614 O O . ASP A 1 106 ? 8.992 23.321 8.527 1.00 24.71 98 ASP A O 1
ATOM 619 N N . VAL A 1 107 ? 9.338 21.558 7.227 1.00 21.58 99 VAL A N 1
ATOM 620 C CA . VAL A 1 107 ? 8.239 20.823 7.722 1.00 20.62 99 VAL A CA 1
ATOM 621 C C . VAL A 1 107 ? 8.806 19.481 8.284 1.00 21.18 99 VAL A C 1
ATOM 622 O O . VAL A 1 107 ? 9.336 18.639 7.531 1.00 21.61 99 VAL A O 1
ATOM 626 N N . ARG A 1 108 ? 8.741 19.345 9.602 1.00 20.75 100 ARG A N 1
ATOM 627 C CA . ARG A 1 108 ? 9.310 18.192 10.275 1.00 23.21 100 ARG A CA 1
ATOM 628 C C . ARG A 1 108 ? 8.406 16.996 10.076 1.00 23.37 100 ARG A C 1
ATOM 629 O O . ARG A 1 108 ? 7.210 17.117 9.689 1.00 22.88 100 ARG A O 1
ATOM 637 N N . PRO A 1 109 ? 8.927 15.808 10.364 1.00 23.85 101 PRO A N 1
ATOM 638 C CA . PRO A 1 109 ? 8.119 14.586 10.233 1.00 23.62 101 PRO A CA 1
ATOM 639 C C . PRO A 1 109 ? 6.755 14.637 10.925 1.00 24.36 101 PRO A C 1
ATOM 640 O O . PRO A 1 109 ? 6.737 14.956 12.115 1.00 26.04 101 PRO A O 1
ATOM 644 N N . LEU A 1 110 ? 5.702 14.292 10.204 1.00 23.49 102 LEU A N 1
ATOM 645 C CA . LEU A 1 110 ? 4.272 14.239 10.617 1.00 26.91 102 LEU A CA 1
ATOM 646 C C . LEU A 1 110 ? 3.668 15.585 11.050 1.00 26.69 102 LEU A C 1
ATOM 647 O O . LEU A 1 110 ? 2.585 15.638 11.620 1.00 28.28 102 LEU A O 1
ATOM 652 N N . GLU A 1 111 ? 4.400 16.668 10.791 1.00 24.80 103 GLU A N 1
ATOM 653 C CA . GLU A 1 111 ? 3.998 17.970 11.156 1.00 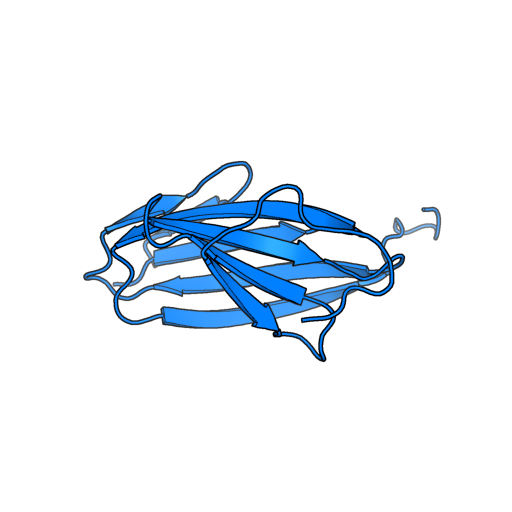25.37 103 GLU A CA 1
ATOM 654 C C . GLU A 1 111 ? 3.168 18.618 10.105 1.00 23.69 103 GLU A C 1
ATOM 655 O O . GLU A 1 111 ? 3.338 18.367 8.930 1.00 22.24 103 GLU A O 1
ATOM 661 N N . THR A 1 112 ? 2.272 19.498 10.538 1.00 23.79 104 THR A N 1
ATOM 662 C CA . THR A 1 112 ? 1.574 20.468 9.676 1.00 23.35 104 THR A CA 1
ATOM 663 C C . THR A 1 112 ? 2.170 21.883 9.900 1.00 23.79 104 THR A C 1
ATOM 664 O O . THR A 1 112 ? 2.284 22.306 11.059 1.00 25.62 104 THR A O 1
ATOM 668 N N . GLN A 1 113 ? 2.635 22.562 8.853 1.00 20.18 105 GLN A N 1
ATOM 669 C CA . GLN A 1 113 ? 3.068 23.947 8.895 1.00 19.89 105 GLN A CA 1
ATOM 670 C C . GLN A 1 113 ? 2.078 24.807 8.115 1.00 19.32 105 GLN A C 1
ATOM 671 O O . GLN A 1 113 ? 1.938 24.631 6.903 1.00 17.32 105 GLN A O 1
ATOM 677 N N . MET A 1 114 ? 1.470 25.822 8.768 1.00 18.12 106 MET A N 1
ATOM 678 C CA . MET A 1 114 ? 0.798 26.927 8.054 1.00 17.70 106 MET A CA 1
ATOM 679 C C . MET A 1 114 ? 1.863 27.670 7.206 1.00 17.73 106 MET A C 1
ATOM 680 O O . MET A 1 114 ? 2.995 27.858 7.616 1.00 17.16 106 MET A O 1
ATOM 685 N N . PHE A 1 115 ? 1.472 28.031 5.996 1.00 15.87 107 PHE A N 1
ATOM 686 C CA . PHE A 1 115 ? 2.356 28.592 5.039 1.00 16.14 107 PHE A CA 1
ATOM 687 C C . PHE A 1 115 ? 2.015 30.005 4.669 1.00 14.50 107 PHE A C 1
ATOM 688 O O . PHE A 1 115 ? 2.802 30.992 4.977 1.00 13.96 107 PHE A O 1
ATOM 696 N N . VAL A 1 116 ? 0.897 30.225 3.926 1.00 15.63 108 VAL A N 1
ATOM 697 C CA . VAL A 1 116 ? 0.511 31.567 3.488 1.00 16.57 108 VAL A CA 1
ATOM 698 C C . VAL A 1 116 ? -0.981 31.729 3.542 1.00 15.79 108 VAL A C 1
ATOM 699 O O . VAL A 1 116 ? -1.764 30.785 3.556 1.00 15.59 108 VAL A O 1
ATOM 703 N N . GLU A 1 117 ? -1.400 32.946 3.597 1.00 17.28 109 GLU A N 1
ATOM 704 C CA . GLU A 1 117 ? -2.823 33.231 3.552 1.00 19.75 109 GLU A CA 1
ATOM 705 C C . GLU A 1 117 ? -3.057 34.442 2.687 1.00 19.44 109 GLU A C 1
ATOM 706 O O . GLU A 1 117 ? -2.318 35.424 2.752 1.00 17.05 109 GLU A O 1
ATOM 712 N N . GLY A 1 118 ? -4.087 34.369 1.850 1.00 21.66 110 GLY A N 1
ATOM 713 C CA . GLY A 1 118 ? -4.491 35.493 1.041 1.00 22.26 110 GLY A CA 1
ATOM 714 C C . GLY A 1 118 ? -4.788 35.034 -0.388 1.00 22.21 110 GLY A C 1
ATOM 715 O O . GLY A 1 118 ? -5.168 33.918 -0.584 1.00 25.25 110 GLY A O 1
ATOM 716 N N . SER A 1 119 ? -4.564 35.889 -1.355 1.00 22.84 111 SER A N 1
ATOM 717 C CA . SER A 1 119 ? -4.947 35.607 -2.726 1.00 23.81 111 SER A CA 1
ATOM 718 C C . SER A 1 119 ? -3.753 35.272 -3.555 1.00 22.03 111 SER A C 1
ATOM 719 O O . SER A 1 119 ? -2.874 36.067 -3.754 1.00 21.71 111 SER A O 1
ATOM 722 N N . VAL A 1 120 ? -3.732 34.060 -4.058 1.00 21.30 112 VAL A N 1
ATOM 723 C CA . VAL A 1 120 ? -2.557 33.555 -4.754 1.00 20.10 112 VAL A CA 1
ATOM 724 C C . VAL A 1 120 ? -2.899 33.683 -6.237 1.00 20.98 112 VAL A C 1
ATOM 725 O O . VAL A 1 120 ? -4.009 33.221 -6.622 1.00 20.77 112 VAL A O 1
ATOM 729 N N . THR A 1 121 ? -1.946 34.140 -7.023 1.00 21.54 113 THR A N 1
ATOM 730 C CA . THR A 1 121 ? -2.059 34.242 -8.482 1.00 21.77 113 THR A CA 1
ATOM 731 C C . THR A 1 121 ? -1.114 33.191 -9.052 1.00 20.88 113 THR A C 1
ATOM 732 O O . THR A 1 121 ? -1.285 32.013 -8.716 1.00 23.01 113 THR A O 1
ATOM 736 N N . GLY A 1 122 ? -0.143 33.560 -9.857 1.00 19.61 114 GLY A N 1
ATOM 737 C CA . GLY A 1 122 ? 0.856 32.610 -10.344 1.00 20.68 114 GLY A CA 1
ATOM 738 C C . GLY A 1 122 ? 1.779 32.207 -9.190 1.00 20.13 114 GLY A C 1
ATOM 739 O O . GLY A 1 122 ? 2.135 33.054 -8.340 1.00 21.17 114 GLY A O 1
ATOM 740 N N . TRP A 1 123 ? 2.197 30.942 -9.157 1.00 17.76 115 TRP A N 1
ATOM 741 C CA . TRP A 1 123 ? 3.165 30.498 -8.195 1.00 16.97 115 TRP A CA 1
ATOM 742 C C . TRP A 1 123 ? 3.883 29.338 -8.797 1.00 17.30 115 TRP A C 1
ATOM 743 O O . TRP A 1 123 ? 3.333 28.672 -9.713 1.00 13.93 115 TRP A O 1
ATOM 754 N N . ARG A 1 124 ? 5.055 29.060 -8.288 1.00 17.11 116 ARG A N 1
ATOM 755 C CA . ARG A 1 124 ? 5.841 27.877 -8.698 1.00 19.37 116 ARG A CA 1
ATOM 756 C C . ARG A 1 124 ? 6.738 27.442 -7.573 1.00 18.60 116 ARG A C 1
ATOM 757 O O . ARG A 1 124 ? 7.227 28.247 -6.807 1.00 16.56 116 ARG A O 1
ATOM 765 N N . VAL A 1 125 ? 6.956 26.150 -7.483 1.00 17.86 117 VAL A N 1
ATOM 766 C CA . VAL A 1 125 ? 7.979 25.670 -6.574 1.00 19.99 117 VAL A CA 1
ATOM 767 C C . VAL A 1 125 ? 9.362 26.146 -6.935 1.00 21.87 117 VAL A C 1
ATOM 768 O O . VAL A 1 125 ? 9.863 25.920 -8.047 1.00 24.23 117 VAL A O 1
ATOM 772 N N . ASP A 1 126 ? 10.046 26.777 -5.979 1.00 22.35 118 ASP A N 1
ATOM 773 C CA . ASP A 1 126 ? 11.389 27.251 -6.164 1.00 25.74 118 ASP A CA 1
ATOM 774 C C . ASP A 1 126 ? 12.397 26.208 -5.671 1.00 25.89 118 ASP A C 1
ATOM 775 O O . ASP A 1 126 ? 13.379 25.880 -6.385 1.00 25.59 118 ASP A O 1
ATOM 780 N N . THR A 1 127 ? 12.169 25.676 -4.470 1.00 24.35 119 THR A N 1
ATOM 781 C CA . THR A 1 127 ? 13.040 24.618 -3.892 1.00 25.91 119 THR A CA 1
ATOM 782 C C . THR A 1 127 ? 12.185 23.623 -3.204 1.00 23.13 119 THR A C 1
ATOM 783 O O . THR A 1 127 ? 11.201 23.991 -2.523 1.00 20.43 119 THR A O 1
ATOM 787 N N . LEU A 1 128 ? 12.481 22.341 -3.390 1.00 22.58 120 LEU A N 1
ATOM 788 C CA . LEU A 1 128 ? 11.809 21.323 -2.664 1.00 23.70 120 LEU A CA 1
ATOM 789 C C . LEU A 1 128 ? 12.904 20.273 -2.341 1.00 23.89 120 LEU A C 1
ATOM 790 O O . LEU A 1 128 ? 13.479 19.686 -3.283 1.00 23.70 120 LEU A O 1
ATOM 795 N N . GLU A 1 129 ? 13.284 20.193 -1.073 1.00 22.41 121 GLU A N 1
ATOM 796 C CA . GLU A 1 129 ? 14.430 19.375 -0.631 1.00 25.32 121 GLU A CA 1
ATOM 797 C C . GLU A 1 129 ? 14.099 18.603 0.627 1.00 24.89 121 GLU A C 1
ATOM 798 O O . GLU A 1 129 ? 13.305 19.060 1.445 1.00 22.93 121 GLU A O 1
ATOM 804 N N . ALA A 1 130 ? 14.635 17.401 0.787 1.00 22.15 122 ALA A N 1
ATOM 805 C CA . ALA A 1 130 ? 14.403 16.691 2.003 1.00 23.11 122 ALA A CA 1
ATOM 806 C C . ALA A 1 130 ? 15.704 16.114 2.481 1.00 24.31 122 ALA A C 1
ATOM 807 O O . ALA A 1 130 ? 16.570 15.781 1.662 1.00 22.49 122 ALA A O 1
ATOM 809 N N . ARG A 1 131 ? 15.783 15.953 3.800 1.00 24.89 123 ARG A N 1
ATOM 810 C CA . ARG A 1 131 ? 16.940 15.284 4.405 1.00 25.78 123 ARG A CA 1
ATOM 811 C C . ARG A 1 131 ? 16.459 14.478 5.571 1.00 25.65 123 ARG A C 1
ATOM 812 O O . ARG A 1 131 ? 15.341 14.681 6.029 1.00 24.68 123 ARG A O 1
ATOM 820 N N . THR A 1 132 ? 17.235 13.470 6.009 1.00 26.73 124 THR A N 1
AT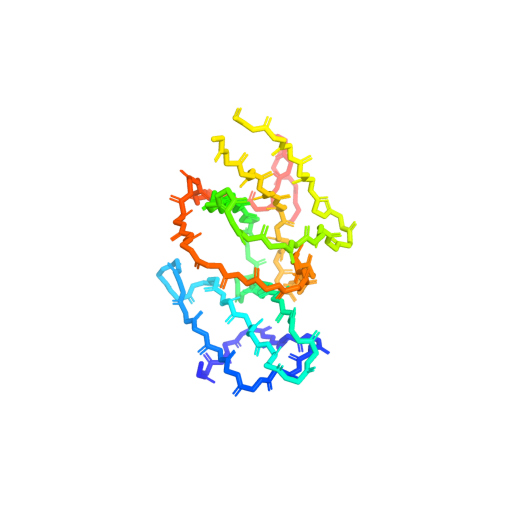OM 821 C CA . THR A 1 132 ? 16.778 12.685 7.160 1.00 28.05 124 THR A CA 1
ATOM 822 C C . THR A 1 132 ? 16.692 13.626 8.327 1.00 27.79 124 THR A C 1
ATOM 823 O O . THR A 1 132 ? 17.514 14.567 8.479 1.00 29.53 124 THR A O 1
ATOM 827 N N . ALA A 1 133 ? 15.706 13.398 9.171 1.00 27.36 125 ALA A N 1
ATOM 828 C CA . ALA A 1 133 ? 15.514 14.212 10.323 1.00 28.13 125 ALA A CA 1
ATOM 829 C C . ALA A 1 133 ? 16.407 13.772 11.496 1.00 29.22 125 ALA A C 1
ATOM 830 O O . ALA A 1 133 ? 15.902 13.251 12.466 1.00 28.13 125 ALA A O 1
ATOM 832 N N . GLU A 1 134 ? 17.699 14.087 11.371 1.00 32.26 126 GLU A N 1
ATOM 833 C CA . GLU A 1 134 ? 18.771 13.770 12.320 1.00 33.18 126 GLU A CA 1
ATOM 834 C C . GLU A 1 134 ? 19.802 14.888 12.332 1.00 34.16 126 GLU A C 1
ATOM 835 O O . GLU A 1 134 ? 20.015 15.549 11.314 1.00 34.04 126 GLU A O 1
ATOM 841 N N . ASP A 1 135 ? 20.412 15.126 13.479 1.00 33.07 127 ASP A N 1
ATOM 842 C CA . ASP A 1 135 ? 21.477 16.105 13.600 1.00 35.16 127 ASP A CA 1
ATOM 843 C C . ASP A 1 135 ? 22.746 15.582 13.001 1.00 34.36 127 ASP A C 1
ATOM 844 O O . ASP A 1 135 ? 22.767 14.501 12.431 1.00 35.76 127 ASP A O 1
ATOM 849 N N . GLU A 1 136 ? 23.828 16.340 13.100 1.00 36.20 128 GLU A N 1
ATOM 850 C CA . GLU A 1 136 ? 25.046 16.006 12.372 1.00 38.28 128 GLU A CA 1
ATOM 851 C C . GLU A 1 136 ? 25.816 14.780 12.917 1.00 37.70 128 GLU A C 1
ATOM 852 O O . GLU A 1 136 ? 26.604 14.133 12.191 1.00 37.90 128 GLU A O 1
ATOM 858 N N . ARG A 1 137 ? 25.541 14.445 14.166 1.00 36.90 129 ARG A N 1
ATOM 859 C CA . ARG A 1 137 ? 26.099 13.257 14.801 1.00 36.66 129 ARG A CA 1
ATOM 860 C C . ARG A 1 137 ? 25.209 12.047 14.627 1.00 33.69 129 ARG A C 1
ATOM 861 O O . ARG A 1 137 ? 25.543 10.968 15.062 1.00 34.49 129 ARG A O 1
ATOM 869 N N . GLY A 1 138 ? 24.072 12.207 13.960 1.00 31.79 130 GLY A N 1
ATOM 870 C CA . GLY A 1 138 ? 23.176 11.091 13.677 1.00 28.35 130 GLY A CA 1
ATOM 871 C C . GLY A 1 138 ? 22.047 10.731 14.636 1.00 26.61 130 GLY A C 1
ATOM 872 O O . GLY A 1 138 ? 21.441 9.693 14.487 1.00 26.91 130 GLY A O 1
ATOM 873 N N . TYR A 1 139 ? 21.722 11.605 15.545 1.00 24.86 131 TYR A N 1
ATOM 874 C CA . TYR A 1 139 ? 20.635 11.451 16.439 1.00 25.89 131 TYR A CA 1
ATOM 875 C C . TYR A 1 139 ? 19.322 12.078 15.906 1.00 27.57 131 TYR A C 1
ATOM 876 O O . TYR A 1 139 ? 19.399 13.109 15.303 1.00 26.50 131 TYR A O 1
ATOM 885 N N . ARG A 1 140 ? 18.202 11.387 16.020 1.00 28.76 132 ARG A N 1
ATOM 886 C CA . ARG A 1 140 ? 16.857 11.985 16.064 1.00 33.09 132 ARG A CA 1
ATOM 887 C C . ARG A 1 140 ? 15.834 11.087 15.472 1.00 33.93 132 ARG A C 1
ATOM 888 O O . ARG A 1 140 ? 16.002 9.859 15.398 1.00 37.65 132 ARG A O 1
#